Protein AF-A0A120GR28-F1 (afdb_monomer_lite)

Foldseek 3Di:
DDPAQPDPQWFKDKPNHTDDPPDDDDDDDDAAKDKIWIWTDSRPDDIDIDIDIDHDHDPPPPVCPDDDDPPPPPDD

Structure (mmCIF, N/CA/C/O backbone):
data_AF-A0A120GR28-F1
#
_entry.id   AF-A0A120GR28-F1
#
loop_
_atom_site.group_PDB
_atom_site.id
_atom_site.type_symbol
_atom_site.label_atom_id
_atom_site.label_alt_id
_atom_site.label_comp_id
_atom_site.label_asym_id
_atom_site.label_entity_id
_atom_site.label_seq_id
_atom_site.pdbx_PDB_ins_code
_atom_site.Cartn_x
_atom_site.Cartn_y
_atom_site.Cartn_z
_atom_site.occupancy
_atom_site.B_iso_or_equiv
_atom_site.auth_seq_id
_atom_site.auth_comp_id
_atom_site.auth_asym_id
_atom_site.auth_atom_id
_atom_site.pdbx_PDB_model_num
ATOM 1 N N . MET A 1 1 ? -3.788 14.643 -24.669 1.00 45.72 1 MET A N 1
ATOM 2 C CA . MET A 1 1 ? -2.538 14.146 -24.060 1.00 45.72 1 MET A CA 1
ATOM 3 C C . MET A 1 1 ? -2.934 12.989 -23.158 1.00 45.72 1 MET A C 1
ATOM 5 O O . MET A 1 1 ? -3.629 13.233 -22.184 1.00 45.72 1 MET A O 1
ATOM 9 N N . HIS A 1 2 ? -2.653 11.744 -23.551 1.00 49.97 2 HIS A N 1
ATOM 10 C CA . HIS A 1 2 ? -2.957 10.580 -22.711 1.00 49.97 2 HIS A CA 1
ATOM 11 C C . HIS A 1 2 ? -1.900 10.509 -21.605 1.00 49.97 2 HIS A C 1
ATOM 13 O O . HIS A 1 2 ? -0.711 10.457 -21.904 1.00 49.97 2 HIS A O 1
ATOM 19 N N . ALA A 1 3 ? -2.327 10.585 -20.346 1.00 68.31 3 ALA A N 1
ATOM 20 C CA . ALA A 1 3 ? -1.463 10.577 -19.164 1.00 68.31 3 ALA A CA 1
ATOM 21 C C . ALA A 1 3 ? -1.126 9.141 -18.720 1.00 68.31 3 ALA A C 1
ATOM 23 O O . ALA A 1 3 ? -1.197 8.815 -17.539 1.00 68.31 3 ALA A O 1
ATOM 24 N N . GLU A 1 4 ? -0.819 8.269 -19.678 1.00 73.69 4 GLU A N 1
ATOM 25 C CA . GLU A 1 4 ? -0.485 6.867 -19.423 1.00 73.69 4 GLU A CA 1
ATOM 26 C C . GLU A 1 4 ? 0.990 6.636 -19.761 1.00 73.69 4 GLU A C 1
ATOM 28 O O . GLU A 1 4 ? 1.481 7.122 -20.783 1.00 73.69 4 GLU A O 1
ATOM 33 N N . SER A 1 5 ? 1.711 5.929 -18.884 1.00 80.00 5 SER A N 1
ATOM 34 C CA . SER A 1 5 ? 3.100 5.551 -19.162 1.00 80.00 5 SER A CA 1
ATOM 35 C C . SER A 1 5 ? 3.155 4.586 -20.348 1.00 80.00 5 SER A C 1
ATOM 37 O O . SER A 1 5 ? 2.304 3.713 -20.487 1.00 80.00 5 SER A O 1
ATOM 39 N N . GLN A 1 6 ? 4.186 4.723 -21.183 1.00 86.12 6 GLN A N 1
ATOM 40 C CA . GLN A 1 6 ? 4.446 3.824 -22.312 1.00 86.12 6 GLN A CA 1
ATOM 41 C C . GLN A 1 6 ? 5.327 2.620 -21.930 1.00 86.12 6 GLN A C 1
ATOM 43 O O . GLN A 1 6 ? 5.615 1.782 -22.780 1.00 86.12 6 GLN A O 1
ATOM 48 N N . SER A 1 7 ? 5.784 2.533 -20.676 1.00 89.38 7 SER A N 1
ATOM 49 C CA . SER A 1 7 ? 6.637 1.438 -20.202 1.00 89.38 7 SER A CA 1
ATOM 50 C C . SER A 1 7 ? 5.815 0.245 -19.722 1.00 89.38 7 SER A C 1
ATOM 52 O O . SER A 1 7 ? 4.938 0.390 -18.870 1.00 89.38 7 SER A O 1
ATOM 54 N N . GLU A 1 8 ? 6.177 -0.961 -20.162 1.00 89.81 8 GLU A N 1
ATOM 55 C CA . GLU A 1 8 ? 5.622 -2.221 -19.635 1.00 89.81 8 GLU A CA 1
ATOM 56 C C . GLU A 1 8 ? 5.977 -2.455 -18.154 1.00 89.81 8 GLU A C 1
ATOM 58 O O . GLU A 1 8 ? 5.335 -3.249 -17.465 1.00 89.81 8 GLU A O 1
ATOM 63 N N . ASN A 1 9 ? 6.981 -1.735 -17.643 1.00 90.94 9 ASN A N 1
ATOM 64 C CA . ASN A 1 9 ? 7.402 -1.798 -16.245 1.00 90.94 9 ASN A CA 1
ATOM 65 C C . ASN A 1 9 ? 6.624 -0.837 -15.333 1.00 90.94 9 ASN A C 1
ATOM 67 O O . ASN A 1 9 ? 6.870 -0.835 -14.124 1.00 90.94 9 ASN A O 1
ATOM 71 N N . ALA A 1 10 ? 5.699 -0.034 -15.872 1.00 94.31 10 ALA A N 1
ATOM 72 C CA . ALA A 1 10 ? 4.868 0.855 -15.068 1.00 94.31 10 ALA A CA 1
ATOM 73 C C . ALA A 1 10 ? 4.061 0.062 -14.026 1.00 94.31 10 ALA A C 1
ATOM 75 O O . ALA A 1 10 ? 3.482 -0.994 -14.310 1.00 94.31 10 ALA A O 1
ATOM 76 N N . ALA A 1 11 ? 4.046 0.550 -12.787 1.00 94.94 11 ALA A N 1
ATOM 77 C CA . ALA A 1 11 ? 3.453 -0.174 -11.673 1.00 94.94 11 ALA A CA 1
ATOM 78 C C . ALA A 1 11 ? 3.029 0.757 -10.535 1.00 94.94 11 ALA A C 1
ATOM 80 O O . ALA A 1 11 ? 3.671 1.766 -10.246 1.00 94.94 11 ALA A O 1
ATOM 81 N N . ILE A 1 12 ? 1.967 0.349 -9.841 1.00 95.69 12 ILE A N 1
ATOM 82 C CA . ILE A 1 12 ? 1.549 0.928 -8.565 1.00 95.69 12 ILE A CA 1
ATOM 83 C C . ILE A 1 12 ? 1.777 -0.118 -7.481 1.00 95.69 12 ILE A C 1
ATOM 85 O O . ILE A 1 12 ? 1.399 -1.282 -7.642 1.00 95.69 12 ILE A O 1
ATOM 89 N N . PHE A 1 13 ? 2.365 0.302 -6.368 1.00 96.94 13 PHE A N 1
ATOM 90 C CA . PHE A 1 13 ? 2.557 -0.514 -5.179 1.00 96.94 13 PHE A CA 1
ATOM 91 C C . PHE A 1 13 ? 1.795 0.098 -4.013 1.00 96.94 13 PHE A C 1
ATOM 93 O O . PHE A 1 13 ? 1.833 1.310 -3.821 1.00 96.94 13 PHE A O 1
ATOM 100 N N . VAL A 1 14 ? 1.141 -0.740 -3.211 1.00 97.56 14 VAL A N 1
ATOM 101 C CA . VAL A 1 14 ? 0.542 -0.334 -1.934 1.00 97.56 14 VAL A CA 1
ATOM 102 C C . VAL A 1 14 ? 1.188 -1.134 -0.816 1.00 97.56 14 VAL A C 1
ATOM 104 O O . VAL A 1 14 ? 1.149 -2.370 -0.841 1.00 97.56 14 VAL A O 1
ATOM 107 N N . ASN A 1 15 ? 1.796 -0.434 0.144 1.00 96.50 15 ASN A N 1
ATOM 108 C CA . ASN A 1 15 ? 2.613 -1.012 1.217 1.00 96.50 15 ASN A CA 1
ATOM 109 C C . ASN A 1 15 ? 3.645 -2.013 0.660 1.00 96.50 15 ASN A C 1
ATOM 111 O O . ASN A 1 15 ? 3.728 -3.161 1.097 1.00 96.50 15 ASN A O 1
ATOM 115 N N . GLY A 1 16 ? 4.349 -1.610 -0.403 1.00 95.81 16 GLY A N 1
ATOM 116 C CA . GLY A 1 16 ? 5.351 -2.430 -1.094 1.00 95.81 16 GLY A CA 1
ATOM 117 C C . GLY A 1 16 ? 4.801 -3.581 -1.951 1.00 95.81 16 GLY A C 1
ATOM 118 O O . GLY A 1 16 ? 5.568 -4.232 -2.652 1.00 95.81 16 GLY A O 1
ATOM 119 N N . THR A 1 17 ? 3.489 -3.844 -1.956 1.00 96.19 17 THR A N 1
ATOM 120 C CA . THR A 1 17 ? 2.898 -4.899 -2.800 1.00 96.19 17 THR A CA 1
ATOM 121 C C . THR A 1 17 ? 2.422 -4.333 -4.135 1.00 96.19 17 THR A C 1
ATOM 123 O O . THR A 1 17 ? 1.601 -3.416 -4.145 1.00 96.19 17 THR A O 1
ATOM 126 N N . LYS A 1 18 ? 2.861 -4.919 -5.255 1.00 95.62 18 LYS A N 1
ATOM 127 C CA . LYS A 1 18 ? 2.414 -4.542 -6.605 1.00 95.62 18 LYS A CA 1
ATOM 128 C C . LYS A 1 18 ? 0.912 -4.798 -6.785 1.00 95.62 18 LYS A C 1
ATOM 130 O O . LYS A 1 18 ? 0.427 -5.885 -6.469 1.00 95.62 18 LYS A O 1
ATOM 135 N N . LEU A 1 19 ? 0.187 -3.816 -7.314 1.00 95.12 19 LEU A N 1
ATOM 136 C CA . LEU A 1 19 ? -1.200 -3.974 -7.747 1.00 95.12 19 LEU A CA 1
ATOM 137 C C . LEU A 1 19 ? -1.270 -4.539 -9.171 1.00 95.12 19 LEU A C 1
ATOM 139 O O . LEU A 1 19 ? -0.396 -4.291 -10.002 1.00 95.12 19 LEU A O 1
ATOM 143 N N . ILE A 1 20 ? -2.339 -5.284 -9.449 1.00 92.31 20 ILE A N 1
ATOM 144 C CA . ILE A 1 20 ? -2.656 -5.804 -10.781 1.00 92.31 20 ILE A CA 1
ATOM 145 C C . ILE A 1 20 ? -3.731 -4.903 -11.388 1.00 92.31 20 ILE A C 1
ATOM 147 O O . ILE A 1 20 ? -4.719 -4.584 -10.726 1.00 92.31 20 ILE A O 1
ATOM 151 N N . ASN A 1 21 ? -3.542 -4.488 -12.641 1.00 88.25 21 ASN A N 1
ATOM 152 C CA . ASN A 1 21 ? -4.499 -3.624 -13.325 1.00 88.25 21 ASN A CA 1
ATOM 153 C C . ASN A 1 21 ? -5.895 -4.272 -13.377 1.00 88.25 21 ASN A C 1
ATOM 155 O O . ASN A 1 21 ? -6.023 -5.461 -13.664 1.00 88.25 21 ASN A O 1
ATOM 159 N N . GLY A 1 22 ? -6.932 -3.489 -13.080 1.00 89.31 22 GLY A N 1
ATOM 160 C CA . GLY A 1 22 ? -8.324 -3.946 -13.050 1.00 89.31 22 GLY A CA 1
ATOM 161 C C . GLY A 1 22 ? -8.699 -4.849 -11.868 1.00 89.31 22 GLY A C 1
ATOM 162 O O . GLY A 1 22 ? -9.862 -5.232 -11.759 1.00 89.31 22 GLY A O 1
ATOM 163 N N . VAL A 1 23 ? -7.767 -5.179 -10.966 1.00 93.75 23 VAL A N 1
ATOM 164 C CA . VAL A 1 23 ? -8.037 -6.046 -9.810 1.00 93.75 23 VAL A CA 1
ATOM 165 C C . VAL A 1 23 ? -8.068 -5.218 -8.531 1.00 93.75 23 VAL A C 1
ATOM 167 O O . VAL A 1 23 ? -7.058 -4.666 -8.095 1.00 93.75 23 VAL A O 1
ATOM 170 N N . ALA A 1 24 ? -9.240 -5.159 -7.900 1.00 92.62 24 ALA A N 1
ATOM 171 C CA . ALA A 1 24 ? -9.389 -4.534 -6.593 1.00 92.62 24 ALA A CA 1
ATOM 172 C C . ALA A 1 24 ? -8.680 -5.355 -5.505 1.00 92.62 24 ALA A C 1
ATOM 174 O O . ALA A 1 24 ? -8.690 -6.587 -5.520 1.00 92.62 24 ALA A O 1
ATOM 175 N N . ARG A 1 25 ? -8.104 -4.662 -4.521 1.00 91.69 25 ARG A N 1
ATOM 176 C CA . ARG A 1 25 ? -7.474 -5.279 -3.351 1.00 91.69 25 ARG A CA 1
ATOM 177 C C . ARG A 1 25 ? -8.085 -4.720 -2.075 1.00 91.69 25 ARG A C 1
ATOM 179 O O . ARG A 1 25 ? -8.143 -3.508 -1.895 1.00 91.69 25 ARG A O 1
ATOM 186 N N . ASN A 1 26 ? -8.463 -5.613 -1.166 1.00 94.69 26 ASN A N 1
ATOM 187 C CA . ASN A 1 26 ? -8.929 -5.231 0.161 1.00 94.69 26 ASN A CA 1
ATOM 188 C C . ASN A 1 26 ? -7.737 -4.921 1.074 1.00 94.69 26 ASN A C 1
ATOM 190 O O . ASN A 1 26 ? -6.805 -5.719 1.182 1.00 94.69 26 ASN A O 1
ATOM 194 N N . LEU A 1 27 ? -7.797 -3.776 1.751 1.00 95.12 27 LEU A N 1
ATOM 195 C CA . LEU A 1 27 ? -6.842 -3.362 2.774 1.00 95.12 27 LEU A CA 1
ATOM 196 C C . LEU A 1 27 ? -7.595 -3.271 4.108 1.00 95.12 27 LEU A C 1
ATOM 198 O O . LEU A 1 27 ? -8.447 -2.393 4.257 1.00 95.12 27 LEU A O 1
ATOM 202 N N . PRO A 1 28 ? -7.364 -4.196 5.055 1.00 94.31 28 PRO A N 1
ATOM 203 C CA . PRO A 1 28 ? -8.075 -4.175 6.324 1.00 94.31 28 PRO A CA 1
ATOM 204 C C . PRO A 1 28 ? -7.679 -2.943 7.144 1.00 94.31 2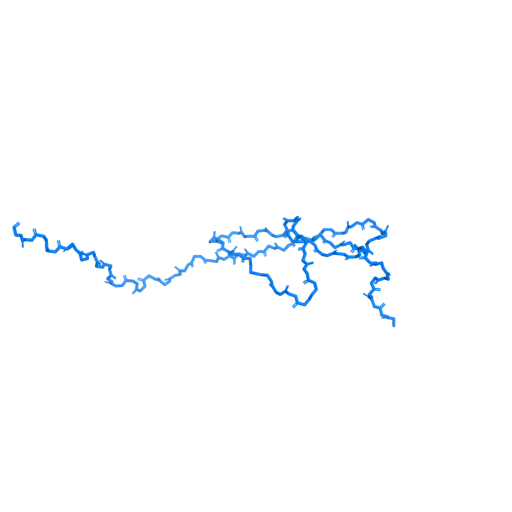8 PRO A C 1
ATOM 206 O O . PRO A 1 28 ? -6.509 -2.570 7.191 1.00 94.31 28 PRO A O 1
ATOM 209 N N . LEU A 1 29 ? -8.664 -2.340 7.812 1.00 95.25 29 LEU A N 1
ATOM 210 C CA . LEU A 1 29 ? -8.468 -1.201 8.708 1.00 95.25 29 LEU A CA 1
ATOM 211 C C . LEU A 1 29 ? -8.559 -1.633 10.170 1.00 95.25 29 LEU A C 1
ATOM 213 O O . LEU A 1 29 ? -9.543 -2.265 10.584 1.00 95.25 29 LEU A O 1
ATOM 217 N N . GLN A 1 30 ? -7.586 -1.202 10.960 1.00 93.69 30 GLN A N 1
ATOM 218 C CA . GLN A 1 30 ? -7.605 -1.265 12.418 1.00 93.69 30 GLN A CA 1
ATOM 219 C C . GLN A 1 30 ? -8.241 0.008 12.984 1.00 93.69 30 GLN A C 1
ATOM 221 O O . GLN A 1 30 ? -8.216 1.047 12.332 1.00 93.69 30 GLN A O 1
ATOM 226 N N . THR A 1 31 ? -8.844 -0.065 14.172 1.00 94.25 31 THR A N 1
ATOM 227 C CA . THR A 1 31 ? -9.279 1.144 14.889 1.00 94.25 31 THR A CA 1
ATOM 228 C C . THR A 1 31 ? -8.079 2.068 15.114 1.00 94.25 31 THR A C 1
ATOM 230 O O . THR A 1 31 ? -6.989 1.596 15.437 1.00 94.25 31 THR A O 1
ATOM 233 N N . GLY A 1 32 ? -8.277 3.373 14.939 1.00 95.06 32 GLY A N 1
ATOM 234 C CA . GLY A 1 32 ? -7.226 4.386 14.956 1.00 95.06 32 GLY A CA 1
ATOM 235 C C . GLY A 1 32 ? -6.677 4.709 13.563 1.00 95.06 32 GLY A C 1
ATOM 236 O O . GLY A 1 32 ? -7.355 4.554 12.543 1.00 95.06 32 GLY A O 1
ATOM 237 N N . MET A 1 33 ? -5.442 5.208 13.527 1.00 97.44 33 MET A N 1
ATOM 238 C CA . MET A 1 33 ? -4.795 5.694 12.307 1.00 97.44 33 MET A CA 1
ATOM 239 C C . MET A 1 33 ? -4.215 4.546 11.478 1.00 97.44 33 MET A C 1
ATOM 241 O O . MET A 1 33 ? -3.350 3.806 11.940 1.00 97.44 33 MET A O 1
ATOM 245 N N . ASN A 1 34 ? -4.636 4.446 10.220 1.00 97.56 34 ASN A N 1
ATOM 246 C CA . ASN A 1 34 ? -4.123 3.499 9.236 1.00 97.56 34 ASN A CA 1
ATOM 247 C C . ASN A 1 34 ? -3.341 4.278 8.179 1.00 97.56 34 ASN A C 1
ATOM 249 O O . ASN A 1 34 ? -3.907 5.122 7.485 1.00 97.56 34 ASN A O 1
ATOM 253 N N . ARG A 1 35 ? -2.042 4.005 8.050 1.00 98.12 35 ARG A N 1
ATOM 254 C CA . ARG A 1 35 ? -1.173 4.642 7.056 1.00 98.12 35 ARG A CA 1
ATOM 255 C C . ARG A 1 35 ? -0.898 3.669 5.911 1.00 98.12 35 ARG A C 1
ATOM 257 O O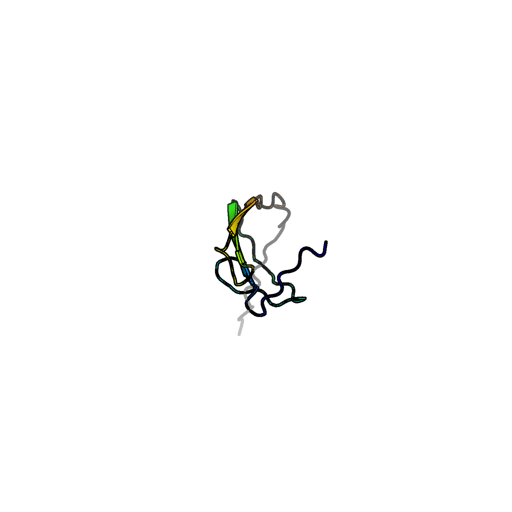 . ARG A 1 35 ? -0.467 2.543 6.146 1.00 98.12 35 ARG A O 1
ATOM 264 N N . PHE A 1 36 ? -1.116 4.132 4.687 1.00 98.19 36 PHE A N 1
ATOM 265 C CA . PHE A 1 36 ? -0.829 3.409 3.457 1.00 98.19 36 PHE A CA 1
ATOM 266 C C . PHE A 1 36 ? 0.176 4.188 2.620 1.00 98.19 36 PHE A C 1
ATOM 268 O O . PHE A 1 36 ? -0.013 5.378 2.356 1.00 98.19 36 PHE A O 1
ATOM 275 N N . GLU A 1 37 ? 1.227 3.507 2.182 1.00 98.31 37 GLU A N 1
ATOM 276 C CA . GLU A 1 37 ? 2.219 4.065 1.268 1.00 98.31 37 GLU A CA 1
ATOM 277 C C . GLU A 1 37 ? 1.923 3.581 -0.144 1.00 98.31 37 GLU A C 1
ATOM 279 O O . GLU A 1 37 ? 1.859 2.376 -0.401 1.00 98.31 37 GLU A O 1
ATOM 284 N N . ILE A 1 38 ? 1.695 4.535 -1.041 1.00 98.12 38 ILE A N 1
ATOM 285 C CA . ILE A 1 38 ? 1.379 4.290 -2.442 1.00 98.12 38 ILE A CA 1
ATOM 286 C C . ILE A 1 38 ? 2.569 4.749 -3.270 1.00 98.12 38 ILE A C 1
ATOM 288 O O . ILE A 1 38 ? 2.785 5.948 -3.430 1.00 98.12 38 ILE A O 1
ATOM 292 N N . THR A 1 39 ? 3.325 3.804 -3.811 1.00 98.06 39 THR A N 1
ATOM 293 C CA . THR A 1 39 ? 4.442 4.099 -4.711 1.00 98.06 39 THR A CA 1
ATOM 294 C C . THR A 1 39 ? 3.972 3.957 -6.150 1.00 98.06 39 THR A C 1
ATOM 296 O O . THR A 1 39 ? 3.482 2.900 -6.549 1.00 98.06 39 THR A O 1
ATOM 299 N N . VAL A 1 40 ? 4.124 5.022 -6.929 1.00 96.44 40 VAL A N 1
ATOM 300 C CA . VAL A 1 40 ? 3.778 5.079 -8.349 1.00 96.44 40 VAL A CA 1
ATOM 301 C C . VAL A 1 40 ? 5.070 5.161 -9.149 1.00 96.44 40 VAL A C 1
ATOM 303 O O . VAL A 1 40 ? 5.861 6.084 -8.959 1.00 96.44 4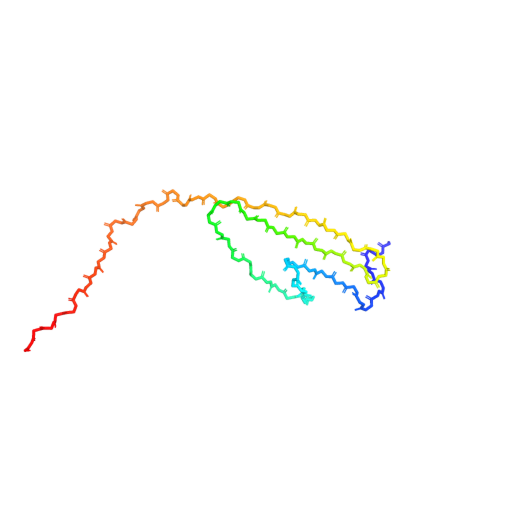0 VAL A O 1
ATOM 306 N N . SER A 1 41 ? 5.286 4.198 -10.040 1.00 95.44 41 SER A N 1
ATOM 307 C CA . SER A 1 41 ? 6.401 4.200 -10.983 1.00 95.44 41 SER A CA 1
ATOM 308 C C . SER A 1 41 ? 5.868 4.181 -12.409 1.00 95.44 41 SER A C 1
ATOM 310 O O . SER A 1 41 ? 5.031 3.347 -12.761 1.00 95.44 41 SER A O 1
ATOM 312 N N . ASP A 1 42 ? 6.389 5.076 -13.242 1.00 94.12 42 ASP A N 1
ATOM 313 C CA . ASP A 1 42 ? 6.187 5.049 -14.691 1.00 94.12 42 ASP A CA 1
ATOM 314 C C . ASP A 1 42 ? 7.106 4.021 -15.383 1.00 94.12 42 ASP A C 1
ATOM 316 O O . ASP A 1 42 ? 7.015 3.859 -16.596 1.00 94.12 42 ASP A O 1
ATOM 320 N N . GLY A 1 43 ? 7.970 3.321 -14.634 1.00 93.69 43 GLY A N 1
ATOM 321 C CA . GLY A 1 43 ? 8.922 2.332 -15.138 1.00 93.69 43 GLY A CA 1
ATOM 322 C C . GLY A 1 43 ? 10.139 2.917 -15.863 1.00 93.69 43 GLY A C 1
ATOM 323 O O . GLY A 1 43 ? 10.877 2.146 -16.477 1.00 93.69 43 GLY A O 1
ATOM 324 N N . ILE A 1 44 ? 10.328 4.242 -15.844 1.00 93.00 44 ILE A N 1
ATOM 325 C CA . ILE A 1 44 ? 11.425 4.952 -16.526 1.00 93.00 44 ILE A CA 1
ATOM 326 C C . ILE A 1 44 ? 12.096 5.941 -15.564 1.00 93.00 44 ILE A C 1
ATOM 328 O O . ILE A 1 44 ? 13.316 5.937 -15.412 1.00 93.00 44 ILE A O 1
ATOM 332 N N . SER A 1 45 ? 11.291 6.778 -14.920 1.00 92.62 45 SER A N 1
ATOM 333 C CA . SER A 1 45 ? 11.689 7.826 -13.988 1.00 92.62 45 SER A CA 1
ATOM 334 C C . SER A 1 45 ? 11.729 7.313 -12.547 1.00 92.62 45 SER A C 1
ATOM 336 O O . SER A 1 45 ? 11.270 6.211 -12.226 1.00 92.62 45 SER A O 1
ATOM 338 N N . GLU A 1 46 ? 12.264 8.141 -11.647 1.00 95.38 46 GLU A N 1
ATOM 339 C CA . GLU A 1 46 ? 12.189 7.876 -10.213 1.00 95.38 46 GLU A CA 1
ATOM 340 C C . GLU A 1 46 ? 10.726 7.769 -9.754 1.00 95.38 46 GLU A C 1
ATOM 342 O O . GLU A 1 46 ? 9.860 8.547 -10.162 1.00 95.38 46 GLU A O 1
ATOM 347 N N . ALA A 1 47 ? 10.445 6.777 -8.910 1.00 96.44 47 ALA A N 1
ATOM 348 C CA . ALA A 1 47 ? 9.103 6.544 -8.406 1.00 96.44 47 ALA A CA 1
ATOM 349 C C . ALA A 1 47 ? 8.696 7.614 -7.384 1.00 96.44 47 ALA A C 1
ATOM 351 O O . ALA A 1 47 ? 9.483 8.021 -6.531 1.00 96.44 47 ALA A O 1
ATOM 352 N N . VAL A 1 48 ? 7.426 8.008 -7.414 1.00 97.81 48 VAL A N 1
ATOM 353 C CA . VAL A 1 48 ? 6.854 8.958 -6.454 1.00 97.81 48 VAL A CA 1
ATOM 354 C C . VAL A 1 48 ? 6.063 8.192 -5.405 1.00 97.81 48 VAL A C 1
ATOM 356 O O . VAL A 1 48 ? 5.258 7.322 -5.739 1.00 97.81 48 VAL A O 1
ATOM 359 N N . THR A 1 49 ? 6.270 8.520 -4.129 1.00 98.06 49 THR A N 1
ATOM 360 C CA . THR A 1 49 ? 5.545 7.890 -3.019 1.00 98.06 49 THR A CA 1
ATOM 361 C C . THR A 1 49 ? 4.572 8.866 -2.373 1.00 98.06 49 THR A C 1
ATOM 363 O O . THR A 1 49 ? 4.954 9.931 -1.893 1.00 98.06 49 THR A O 1
ATOM 366 N N . TYR A 1 50 ? 3.305 8.466 -2.329 1.00 98.19 50 TYR A N 1
ATOM 367 C CA . TYR A 1 50 ? 2.224 9.162 -1.649 1.00 98.19 50 TYR A CA 1
ATOM 368 C C . TYR A 1 50 ? 1.897 8.462 -0.340 1.00 98.19 50 TYR A C 1
ATOM 370 O O . TYR A 1 50 ? 1.967 7.239 -0.223 1.00 98.19 50 TYR A O 1
ATOM 378 N N . THR A 1 51 ? 1.484 9.247 0.647 1.00 98.06 51 THR A N 1
ATOM 379 C CA . THR A 1 51 ? 0.922 8.715 1.883 1.00 98.06 51 THR A CA 1
ATOM 380 C C . THR A 1 51 ? -0.573 8.970 1.904 1.00 98.06 51 THR A C 1
ATOM 382 O O . THR A 1 51 ? -1.003 10.119 1.831 1.00 98.06 51 THR A O 1
ATOM 385 N N . VAL A 1 52 ? -1.351 7.910 2.096 1.00 98.06 52 VAL A N 1
ATOM 386 C CA . VAL A 1 52 ? -2.765 8.004 2.458 1.00 98.06 52 VAL A CA 1
ATOM 387 C C . VAL A 1 52 ? -2.910 7.621 3.922 1.00 98.06 52 VAL A C 1
ATOM 389 O O . VAL A 1 52 ? -2.419 6.580 4.353 1.00 98.06 52 VAL A O 1
ATOM 392 N N . VAL A 1 53 ? -3.575 8.471 4.696 1.00 97.81 53 VAL A N 1
ATOM 393 C CA . VAL A 1 53 ? -3.845 8.222 6.110 1.00 97.81 53 VAL A CA 1
ATOM 394 C C . VAL A 1 53 ? -5.353 8.180 6.309 1.00 97.81 53 VAL A C 1
ATOM 396 O O . VAL A 1 53 ? -6.051 9.116 5.929 1.00 97.81 53 VAL A O 1
ATOM 399 N N . ILE A 1 54 ? -5.846 7.081 6.874 1.00 96.94 54 ILE A N 1
ATOM 400 C CA . ILE A 1 54 ? -7.264 6.844 7.145 1.00 96.94 54 ILE A CA 1
ATOM 401 C C . ILE A 1 54 ? -7.436 6.642 8.646 1.00 96.94 54 ILE A C 1
ATOM 403 O O . ILE A 1 54 ? -6.900 5.689 9.212 1.00 96.94 54 ILE A O 1
ATOM 407 N N . GLU A 1 55 ? -8.212 7.505 9.289 1.00 96.94 55 GLU A N 1
ATOM 408 C CA . GLU A 1 55 ? -8.654 7.288 10.663 1.00 96.94 55 GLU A CA 1
ATOM 409 C C . GLU A 1 55 ? -9.925 6.437 10.665 1.00 96.94 55 GLU A C 1
ATOM 411 O O . GLU A 1 55 ? -10.950 6.822 10.098 1.00 96.94 55 GLU A O 1
ATOM 416 N N . LYS A 1 56 ? -9.868 5.271 11.308 1.00 94.62 56 LYS A N 1
ATOM 417 C CA . LYS A 1 56 ? -11.055 4.468 11.599 1.00 94.62 56 LYS A CA 1
ATOM 418 C C . LYS A 1 56 ? -11.422 4.674 13.059 1.00 94.62 56 LYS A C 1
ATOM 420 O O . LYS A 1 56 ? -10.766 4.135 13.946 1.00 94.62 56 LYS A O 1
ATOM 425 N N . LEU A 1 57 ? -12.482 5.437 13.293 1.00 90.69 57 LEU A N 1
ATOM 426 C CA . LEU A 1 57 ? -13.021 5.628 14.635 1.00 90.69 57 LEU A CA 1
ATOM 427 C C . LEU A 1 57 ? -13.464 4.287 15.232 1.00 90.69 57 LEU A C 1
ATOM 429 O O . LEU A 1 57 ? -13.899 3.378 14.516 1.00 90.69 57 LEU A O 1
ATOM 433 N N . GLU A 1 58 ? -13.347 4.170 16.552 1.00 86.25 58 GLU A N 1
ATOM 434 C CA . GLU A 1 58 ? -13.947 3.060 17.282 1.00 86.25 58 GLU A CA 1
ATOM 435 C C . GLU A 1 58 ? -15.462 3.061 17.046 1.00 86.25 58 GLU A C 1
ATOM 437 O O . GLU A 1 58 ? -16.092 4.118 16.949 1.00 86.25 58 GLU A O 1
ATOM 442 N N . SER A 1 59 ? -16.056 1.873 16.918 1.00 81.88 59 SER A N 1
ATOM 443 C CA . SER A 1 59 ? -17.508 1.784 16.810 1.00 81.88 59 SER A CA 1
ATOM 444 C C . SER A 1 59 ? -18.125 2.253 18.124 1.00 81.88 59 SER A C 1
ATOM 446 O O . SER A 1 59 ? -17.938 1.614 19.153 1.00 81.88 59 SER A O 1
ATOM 448 N N . GLY A 1 60 ? -18.905 3.333 18.085 1.00 72.12 60 GLY A N 1
ATOM 449 C CA . GLY A 1 60 ? -19.739 3.740 19.220 1.00 72.12 60 GLY A CA 1
ATOM 450 C C . GLY A 1 60 ? -20.936 2.808 19.458 1.00 72.12 60 GLY A C 1
ATOM 451 O O . GLY A 1 60 ? -21.704 3.020 20.397 1.00 72.12 60 GLY A O 1
ATOM 452 N N . ASP A 1 61 ? -21.131 1.7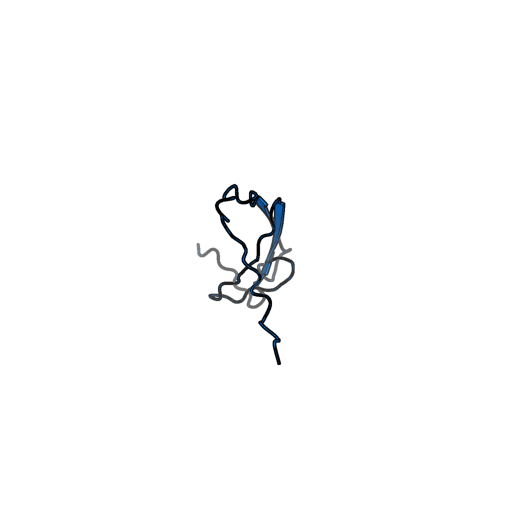99 18.602 1.00 69.12 61 ASP A N 1
ATOM 453 C CA . ASP A 1 61 ? -22.225 0.842 18.719 1.00 69.12 61 ASP A CA 1
ATOM 454 C C . ASP A 1 61 ? -21.932 -0.219 19.791 1.00 69.12 61 ASP A C 1
ATOM 456 O O . ASP A 1 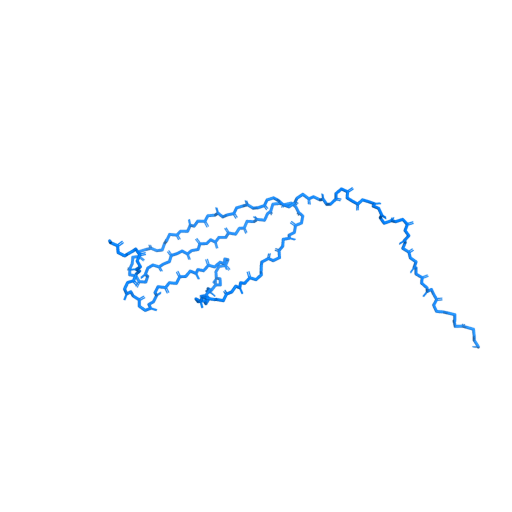61 ? -21.409 -1.299 19.517 1.00 69.12 61 ASP A O 1
ATOM 460 N N . ASN A 1 62 ? -22.311 0.104 21.028 1.00 59.84 62 ASN A N 1
ATOM 461 C CA . ASN A 1 62 ? -22.342 -0.814 22.166 1.00 59.84 62 ASN A CA 1
ATOM 462 C C . ASN A 1 62 ? -23.698 -1.544 22.298 1.00 59.84 62 ASN A C 1
ATOM 464 O O . ASN A 1 62 ? -24.054 -1.991 23.388 1.00 59.84 62 ASN A O 1
ATOM 468 N N . ARG A 1 63 ? -24.490 -1.692 21.219 1.00 68.50 63 ARG A N 1
ATOM 469 C CA . ARG A 1 63 ? -25.796 -2.393 21.257 1.00 68.50 63 ARG A CA 1
ATOM 470 C C . ARG A 1 63 ? -25.693 -3.918 21.361 1.00 68.50 63 ARG A C 1
ATOM 472 O O . ARG A 1 63 ? -26.710 -4.604 21.224 1.00 68.50 63 ARG A O 1
ATOM 479 N N . LEU A 1 64 ? -24.506 -4.465 21.624 1.00 70.25 64 LEU A N 1
ATOM 480 C CA . LEU A 1 64 ? -24.350 -5.849 22.068 1.00 70.25 64 LEU A CA 1
ATOM 481 C C . LEU A 1 64 ? -25.052 -6.011 23.424 1.00 70.25 64 LEU A C 1
ATOM 483 O O . LEU A 1 64 ? -24.481 -5.786 24.483 1.00 70.25 64 LEU A O 1
ATOM 487 N N . THR A 1 65 ? -26.331 -6.375 23.376 1.00 69.81 65 THR A N 1
ATOM 488 C CA . THR A 1 65 ? -27.190 -6.540 24.560 1.00 69.81 65 THR A CA 1
ATOM 489 C C . THR A 1 65 ? -27.062 -7.922 25.195 1.00 69.81 65 THR A C 1
ATOM 491 O O . THR A 1 65 ? -27.492 -8.115 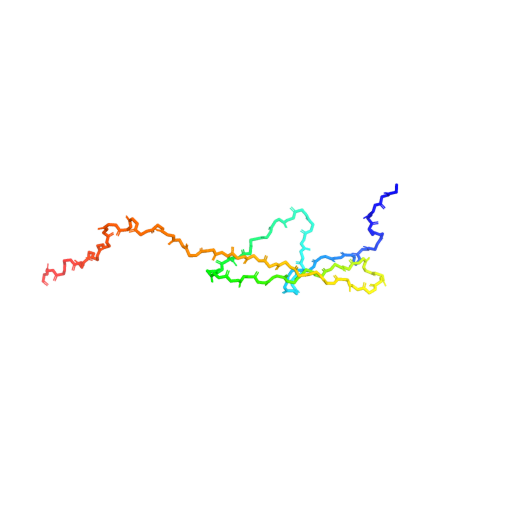26.329 1.00 69.81 65 THR A O 1
ATOM 494 N N . SER A 1 66 ? -26.470 -8.891 24.492 1.00 75.88 66 SER A N 1
ATOM 495 C CA . SER A 1 66 ? -26.229 -10.230 25.019 1.00 75.88 66 SER A CA 1
ATOM 496 C C . SER A 1 66 ? -25.073 -10.913 24.291 1.00 75.88 66 SER A C 1
ATOM 498 O O . SER A 1 66 ? -25.030 -10.929 23.061 1.00 75.88 66 SER A O 1
ATOM 500 N N . ILE A 1 67 ? -24.156 -11.504 25.060 1.00 75.44 67 ILE A N 1
ATOM 501 C CA . ILE A 1 67 ? -23.212 -12.514 24.584 1.00 75.44 67 ILE A CA 1
ATOM 502 C C . ILE A 1 67 ? -23.488 -13.782 25.400 1.00 75.44 67 ILE A C 1
ATOM 504 O O . ILE A 1 67 ? -23.341 -13.802 26.621 1.00 75.44 67 ILE A O 1
ATOM 508 N N . GLY A 1 68 ? -24.008 -14.817 24.744 1.00 75.00 68 GLY A N 1
ATOM 509 C CA . GLY A 1 68 ? -24.366 -16.077 25.390 1.00 75.00 68 GLY A CA 1
ATOM 510 C C . GLY A 1 68 ? -23.330 -17.146 25.083 1.00 75.00 68 GLY A C 1
ATOM 511 O O . GLY A 1 68 ? -23.238 -17.597 23.944 1.00 75.00 68 GLY A O 1
ATOM 512 N N . VAL A 1 69 ? -22.573 -17.583 26.089 1.00 72.75 69 VAL A N 1
ATOM 513 C CA . VAL A 1 69 ? -21.839 -18.850 26.004 1.00 72.75 69 VAL A CA 1
ATOM 514 C C . VAL A 1 69 ? -22.839 -19.953 26.322 1.00 72.75 69 VAL A C 1
ATOM 516 O O . VAL A 1 69 ? -23.268 -20.090 27.465 1.00 72.75 69 VAL A O 1
ATOM 519 N N . ILE A 1 70 ? -23.234 -20.736 25.318 1.00 69.31 70 ILE A N 1
ATOM 520 C CA . ILE A 1 70 ? -23.946 -21.990 25.570 1.00 69.31 70 ILE A CA 1
ATOM 521 C C . ILE A 1 70 ? -22.878 -22.976 26.037 1.00 69.31 70 ILE A C 1
ATOM 523 O O . ILE A 1 70 ? -22.173 -23.570 25.220 1.00 69.31 70 ILE A O 1
ATOM 527 N N . SER A 1 71 ? -22.703 -23.115 27.351 1.00 66.69 71 SER A N 1
ATOM 528 C CA . SER A 1 71 ? -21.974 -24.259 27.883 1.00 66.69 71 SER A CA 1
ATOM 529 C C . SER A 1 71 ? -22.762 -25.505 27.492 1.00 66.69 71 SER A C 1
ATOM 531 O O . SER A 1 71 ? -23.913 -25.687 27.887 1.00 66.69 71 SER A O 1
ATOM 533 N N . GLY A 1 72 ? -22.161 -26.328 26.633 1.00 56.31 72 GLY A N 1
ATOM 534 C CA . GLY A 1 72 ? -22.723 -27.609 26.240 1.00 56.31 72 GLY A CA 1
ATOM 535 C C . GLY A 1 72 ? -23.094 -28.399 27.487 1.00 56.31 72 GLY A C 1
ATOM 536 O O . GLY A 1 72 ? -22.265 -28.615 28.370 1.00 56.31 72 GLY A O 1
ATOM 537 N N . LEU A 1 73 ? -24.363 -28.787 27.557 1.00 61.22 73 LEU A N 1
ATOM 538 C CA . LEU A 1 73 ? -24.899 -29.698 28.549 1.00 61.22 73 LEU A CA 1
ATOM 539 C C . LEU A 1 73 ? -24.181 -31.050 28.387 1.00 61.22 73 LEU A C 1
ATOM 541 O O . LEU A 1 73 ? -24.607 -31.891 27.603 1.00 61.22 73 LEU A O 1
ATOM 545 N N . ALA A 1 74 ? -23.068 -31.257 29.087 1.00 54.19 74 ALA A N 1
ATOM 546 C CA . ALA A 1 74 ? -22.465 -32.576 29.245 1.00 54.19 74 ALA A CA 1
ATOM 547 C C . ALA A 1 74 ? -23.005 -33.191 30.539 1.00 54.19 74 ALA A C 1
ATOM 549 O O . ALA A 1 74 ? -22.321 -33.261 31.555 1.00 54.19 74 ALA A O 1
ATOM 550 N N . GLY A 1 75 ? -24.286 -33.553 30.508 1.00 61.12 75 GLY A N 1
ATOM 551 C CA . GLY A 1 75 ? -24.854 -34.507 31.446 1.00 61.12 75 GLY A CA 1
ATOM 552 C C . GLY A 1 75 ? -24.999 -35.843 30.736 1.00 61.12 75 GLY A C 1
ATOM 553 O O . GLY A 1 75 ? -25.906 -35.955 29.922 1.00 61.12 75 GLY A O 1
ATOM 554 N N . PHE A 1 76 ? -24.105 -36.788 31.032 1.00 50.41 76 PHE A N 1
ATOM 555 C CA . PHE A 1 76 ? -24.334 -38.236 31.140 1.00 50.41 76 PHE A CA 1
ATOM 556 C C . PHE A 1 76 ? -23.206 -38.829 31.986 1.00 50.41 76 PHE A C 1
ATOM 558 O O . PHE A 1 76 ? -22.031 -38.531 31.675 1.00 50.41 76 PHE A O 1
#

Organism: NCBI:txid1478

InterPro domains:
  IPR025883 Cadherin-like beta-sandwich-like domain [PF12733] (3-56)

pLDDT: mean 86.17, std 14.3, range [45.72, 98.31]

Radius of gyration: 22.29 Å; chains: 1; bounding box: 39×52×56 Å

Sequence (76 aa):
MHAESQSENAAIFVNGTKLINGVARNLPLQTGMNRFEITVSDGISEAVTYTVVIEKLESGDNRLTSIGVISGLAGF

Secondary structure (DSSP, 8-state):
-------TT-EEEETTEEPPTT--------SEEEEEEEEEE-SSSPPEEEEEEEEEPPP-----------------